Protein AF-A0A8J6S5E8-F1 (afdb_monomer)

Nearest PDB structures (foldseek):
  5hxy-assembly4_D  TM=6.376E-01  e=7.998E-02  Thermoplasma acidophilum DSM 1728
  6emy-assembly1_A  TM=7.984E-01  e=2.155E-01  Enterococcus faecalis
  5jk0-assembly1_A  TM=6.854E-01  e=3.324E-01  Helicobacter pylori 26695
  2hof-assembly1_A-2  TM=7.380E-01  e=8.956E-01  Punavirus P1
  5u91-assembly1_F  TM=6.444E-01  e=7.913E-01  synthetic construct

Secondary structure (DSSP, 8-state):
--GGGGT-TT--HHHHHHHHHHHHHHTT--HHHHHHHHT-S-HHHHHTT----HHHHHHHHHHS--

Solvent-accessible surface area (backbone atoms only — not comparable to full-atom values): 4192 Å² total; per-residue (Å²): 123,68,45,70,74,70,73,44,81,92,63,44,76,65,50,51,51,51,53,52,53,41,49,44,48,73,72,66,50,56,66,70,59,54,31,65,77,69,68,52,91,49,68,72,74,57,53,79,62,62,81,75,48,72,65,60,54,52,52,57,54,66,69,61,76,126

Foldseek 3Di:
DVCVVVVNPPDDPVNVLLVVLLVCVVVVPDLVVSCVVSVPPDSVVSCVSPPPDPVNVVVVVVVVPD

Radius of gyration: 15.17 Å; Cα contacts (8 Å, |Δi|>4): 27; chains: 1; bounding box: 34×25×43 Å

Structure (mmCIF, N/CA/C/O backbone):
data_AF-A0A8J6S5E8-F1
#
_entry.id   AF-A0A8J6S5E8-F1
#
loop_
_atom_site.group_PDB
_atom_site.id
_atom_site.type_symbol
_atom_site.label_atom_id
_atom_site.label_alt_id
_atom_site.label_comp_id
_atom_site.label_asym_id
_atom_site.label_entity_id
_atom_site.label_seq_id
_atom_site.pdbx_PDB_ins_code
_atom_site.Cartn_x
_atom_site.Cartn_y
_atom_site.Cartn_z
_atom_site.occupancy
_atom_site.B_iso_or_equiv
_atom_site.auth_seq_id
_atom_site.auth_comp_id
_atom_site.auth_asym_id
_atom_site.auth_atom_id
_atom_s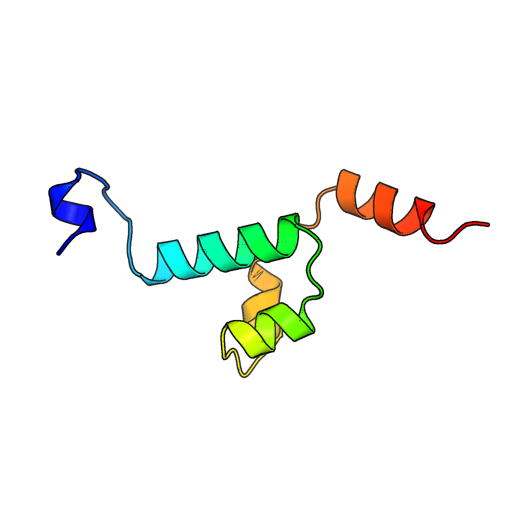ite.pdbx_PDB_model_num
ATOM 1 N N . ASP A 1 1 ? 12.836 3.146 -21.277 1.00 55.31 1 ASP A N 1
ATOM 2 C CA . ASP A 1 1 ? 12.634 3.779 -22.602 1.00 55.31 1 ASP A CA 1
ATOM 3 C C . ASP A 1 1 ? 11.188 3.971 -23.079 1.00 55.31 1 ASP A C 1
ATOM 5 O O . ASP A 1 1 ? 10.993 4.754 -23.998 1.00 55.31 1 ASP A O 1
ATOM 9 N N . ALA A 1 2 ? 10.152 3.394 -22.449 1.00 57.75 2 ALA A N 1
ATOM 10 C CA . ALA A 1 2 ? 8.749 3.688 -22.806 1.00 57.75 2 ALA A CA 1
ATOM 11 C C . ALA A 1 2 ? 8.203 5.001 -22.187 1.00 57.75 2 ALA A C 1
ATOM 13 O O . ALA A 1 2 ? 7.630 5.825 -22.890 1.00 57.75 2 ALA A O 1
ATOM 14 N N . CYS A 1 3 ? 8.441 5.248 -20.892 1.00 54.66 3 CYS A N 1
ATOM 15 C CA . CYS A 1 3 ? 7.881 6.401 -20.159 1.00 54.66 3 CYS A CA 1
ATOM 16 C C . CYS A 1 3 ? 8.405 7.758 -20.645 1.00 54.66 3 CYS A C 1
ATOM 18 O O . CYS A 1 3 ? 7.639 8.706 -20.790 1.00 54.66 3 CYS A O 1
ATOM 20 N N . ARG A 1 4 ? 9.700 7.828 -20.984 1.00 52.16 4 ARG A N 1
ATOM 21 C CA . ARG A 1 4 ? 10.341 9.041 -21.516 1.00 52.16 4 ARG A CA 1
ATOM 22 C C . ARG A 1 4 ? 9.799 9.423 -22.903 1.00 52.16 4 ARG A C 1
ATOM 24 O O . ARG A 1 4 ? 9.749 10.598 -23.229 1.00 52.16 4 ARG A O 1
ATOM 31 N N . ARG A 1 5 ? 9.337 8.446 -23.698 1.00 54.66 5 ARG A N 1
ATOM 32 C CA . ARG A 1 5 ? 8.724 8.678 -25.022 1.00 54.66 5 ARG A CA 1
ATOM 33 C C . ARG A 1 5 ? 7.283 9.189 -24.939 1.00 54.66 5 ARG A C 1
ATOM 35 O O . ARG A 1 5 ? 6.802 9.749 -25.913 1.00 54.66 5 ARG A O 1
ATOM 42 N N . MET A 1 6 ? 6.614 9.022 -23.796 1.00 63.25 6 MET A N 1
ATOM 43 C CA . MET A 1 6 ? 5.247 9.509 -23.559 1.00 63.25 6 MET A CA 1
ATOM 44 C C . MET A 1 6 ? 5.193 10.853 -22.813 1.00 63.25 6 MET A C 1
ATOM 46 O O . MET A 1 6 ? 4.117 11.267 -22.398 1.00 63.25 6 MET A O 1
ATOM 50 N N . GLY A 1 7 ? 6.333 11.528 -22.612 1.00 50.34 7 GLY A N 1
ATOM 51 C CA . GLY A 1 7 ? 6.385 12.814 -21.902 1.00 50.34 7 GLY A CA 1
ATOM 52 C C . GLY A 1 7 ? 6.121 12.712 -20.395 1.00 50.34 7 GLY A C 1
ATOM 53 O O . GLY A 1 7 ? 5.847 13.718 -19.750 1.00 50.34 7 GLY A O 1
ATOM 54 N N . VAL A 1 8 ? 6.195 11.506 -19.822 1.00 57.28 8 VAL A N 1
ATOM 55 C CA . VAL A 1 8 ? 5.974 11.288 -18.391 1.00 57.28 8 VAL A CA 1
ATOM 56 C C . VAL A 1 8 ? 7.323 11.341 -17.670 1.00 57.28 8 VAL A C 1
ATOM 58 O 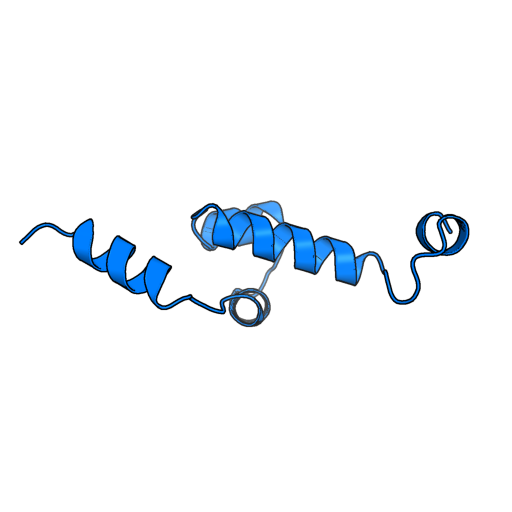O . VAL A 1 8 ? 8.057 10.350 -17.603 1.00 57.28 8 VAL A O 1
ATOM 61 N N . GLU A 1 9 ? 7.680 12.524 -17.173 1.00 55.84 9 GLU A N 1
ATOM 62 C CA . GLU A 1 9 ? 8.919 12.757 -16.424 1.00 55.84 9 GLU A CA 1
ATOM 63 C C . GLU A 1 9 ? 8.839 12.183 -14.996 1.00 55.84 9 GLU A C 1
ATOM 65 O O . GLU A 1 9 ? 7.792 12.187 -14.355 1.00 55.84 9 GLU A O 1
ATOM 70 N N . GLY A 1 10 ? 9.948 11.627 -14.492 1.00 60.16 10 GLY A N 1
ATOM 71 C CA . GLY A 1 10 ? 10.036 11.078 -13.127 1.00 60.16 10 GLY A CA 1
ATOM 72 C C . GLY A 1 10 ? 9.415 9.687 -12.914 1.00 60.16 10 GLY A C 1
ATOM 73 O O . GLY A 1 10 ? 9.471 9.141 -11.808 1.00 60.16 10 GLY A O 1
ATOM 74 N N . VAL A 1 11 ? 8.857 9.065 -13.956 1.00 56.00 11 VAL A N 1
ATOM 75 C CA . VAL A 1 11 ? 8.265 7.725 -13.855 1.00 56.00 11 VAL A CA 1
ATOM 76 C C . VAL A 1 11 ? 9.303 6.642 -14.142 1.00 56.00 11 VAL A C 1
ATOM 78 O O . VAL A 1 11 ? 9.812 6.493 -15.252 1.00 56.00 11 VAL A O 1
ATOM 81 N N . SER A 1 12 ? 9.606 5.865 -13.104 1.00 61.41 12 SER A N 1
ATOM 82 C CA . SER A 1 12 ? 10.457 4.677 -13.150 1.00 61.41 12 SER A CA 1
ATOM 83 C C . SER A 1 12 ? 9.626 3.412 -12.914 1.00 61.41 12 SER A C 1
ATOM 85 O O . SER A 1 12 ? 8.494 3.470 -12.431 1.00 61.41 12 SER A O 1
ATOM 87 N N . THR A 1 13 ? 10.198 2.236 -13.168 1.00 61.91 13 THR A N 1
ATOM 88 C CA . THR A 1 13 ? 9.631 0.942 -12.736 1.00 61.91 13 THR A CA 1
ATOM 89 C C . THR A 1 13 ? 9.367 0.898 -11.229 1.00 61.91 13 THR A C 1
ATOM 91 O O . THR A 1 13 ? 8.449 0.211 -10.781 1.00 61.91 13 THR A O 1
ATOM 94 N N . HIS A 1 14 ? 10.134 1.655 -10.437 1.00 64.56 14 HIS A N 1
ATOM 95 C CA . HIS A 1 14 ? 9.880 1.825 -9.012 1.00 64.56 14 HIS A CA 1
ATOM 96 C C . HIS A 1 14 ? 8.613 2.660 -8.762 1.00 64.56 14 HIS A C 1
ATOM 98 O O . HIS A 1 14 ? 7.803 2.280 -7.922 1.00 64.56 14 HIS A O 1
ATOM 104 N N . SER A 1 15 ? 8.373 3.717 -9.546 1.00 66.31 15 SER A N 1
ATOM 105 C CA . SER A 1 15 ? 7.135 4.513 -9.494 1.00 66.31 15 SER A CA 1
ATOM 106 C C . SER A 1 15 ? 5.901 3.658 -9.822 1.00 66.31 15 SER A C 1
ATOM 108 O O . SER A 1 15 ? 4.925 3.702 -9.082 1.00 66.31 15 SER A O 1
ATOM 110 N N . PHE A 1 16 ? 5.970 2.788 -10.838 1.00 74.50 16 PHE A N 1
ATOM 111 C CA . PHE A 1 16 ? 4.878 1.851 -11.148 1.00 74.50 16 PHE A CA 1
ATOM 112 C C . PHE A 1 16 ? 4.636 0.819 -10.055 1.00 74.50 16 PHE A C 1
ATOM 114 O O . PHE A 1 16 ? 3.487 0.577 -9.691 1.00 74.50 16 PHE A O 1
ATOM 121 N N . ARG A 1 17 ? 5.707 0.216 -9.519 1.00 78.81 17 ARG A N 1
ATOM 122 C CA . ARG A 1 17 ? 5.586 -0.743 -8.416 1.00 78.81 17 ARG A CA 1
ATOM 123 C C . ARG A 1 17 ? 4.899 -0.077 -7.228 1.00 78.81 17 ARG A C 1
ATOM 125 O O . ARG A 1 17 ? 3.935 -0.629 -6.719 1.00 78.81 17 ARG A O 1
ATOM 132 N N . ARG A 1 18 ? 5.321 1.131 -6.845 1.00 79.75 18 ARG A N 1
ATOM 133 C CA . ARG A 1 18 ? 4.670 1.909 -5.781 1.00 79.75 18 ARG A CA 1
ATOM 134 C C . ARG A 1 18 ? 3.187 2.133 -6.066 1.00 79.75 18 ARG A C 1
ATOM 136 O O . ARG A 1 18 ? 2.362 1.805 -5.224 1.00 79.75 18 ARG A O 1
ATOM 143 N N . THR A 1 19 ? 2.843 2.603 -7.263 1.00 82.88 19 THR A N 1
ATOM 144 C CA . THR A 1 19 ? 1.448 2.819 -7.667 1.00 82.88 19 THR A CA 1
ATOM 145 C C . THR A 1 19 ? 0.608 1.539 -7.598 1.00 82.88 19 THR A C 1
ATOM 147 O O . THR A 1 19 ? -0.499 1.576 -7.068 1.00 82.88 19 THR A O 1
ATOM 150 N N . ALA A 1 20 ? 1.124 0.401 -8.071 1.00 84.56 20 ALA A N 1
ATOM 151 C CA . ALA A 1 20 ? 0.414 -0.878 -8.027 1.00 84.56 20 ALA A CA 1
ATOM 152 C C . ALA A 1 20 ? 0.176 -1.367 -6.587 1.00 84.56 20 ALA A C 1
ATOM 154 O O . ALA A 1 20 ? -0.928 -1.794 -6.254 1.00 84.56 20 ALA A O 1
ATOM 155 N N . LEU A 1 21 ? 1.184 -1.255 -5.714 1.00 85.06 21 LEU A N 1
ATOM 156 C CA . LEU A 1 21 ? 1.061 -1.603 -4.294 1.00 85.06 21 LEU A CA 1
ATOM 157 C C . LEU A 1 21 ? 0.026 -0.724 -3.584 1.00 85.06 21 LEU A C 1
ATOM 159 O O . LEU A 1 21 ? -0.828 -1.241 -2.865 1.00 85.06 21 LEU A O 1
ATOM 163 N N . THR A 1 22 ? 0.061 0.589 -3.826 1.00 82.56 22 THR A N 1
ATOM 164 C CA . THR A 1 22 ? -0.910 1.538 -3.267 1.00 82.56 22 THR A CA 1
ATOM 165 C C . THR A 1 22 ? -2.331 1.246 -3.751 1.00 82.56 22 THR A C 1
ATOM 167 O O . THR A 1 22 ? -3.261 1.279 -2.949 1.00 82.56 22 THR A O 1
ATOM 170 N N . GLN A 1 23 ? -2.525 0.908 -5.030 1.00 84.75 23 GLN A N 1
ATOM 171 C CA . GLN A 1 23 ? -3.846 0.536 -5.549 1.00 84.75 23 GLN A CA 1
ATOM 172 C C . GLN A 1 23 ? -4.385 -0.747 -4.905 1.00 84.75 23 GLN A C 1
ATOM 174 O O . GLN A 1 23 ? -5.537 -0.763 -4.476 1.00 84.75 23 GLN A O 1
ATOM 179 N N . MET A 1 24 ? -3.558 -1.791 -4.773 1.00 86.38 24 MET A N 1
ATOM 180 C CA . MET A 1 24 ? -3.956 -3.031 -4.093 1.00 86.38 24 MET A CA 1
ATOM 181 C C . MET A 1 24 ? -4.341 -2.781 -2.629 1.00 86.38 24 MET A C 1
ATOM 183 O O . MET A 1 24 ? -5.361 -3.289 -2.163 1.00 86.38 24 MET A O 1
ATOM 187 N N . HIS A 1 25 ? -3.567 -1.954 -1.921 1.00 84.06 25 HIS A N 1
ATOM 188 C CA . HIS A 1 25 ? -3.887 -1.554 -0.552 1.00 84.06 25 HIS A CA 1
ATOM 189 C C . HIS A 1 25 ? -5.220 -0.795 -0.473 1.00 84.06 25 HIS A C 1
ATOM 191 O O . HIS A 1 25 ? -6.076 -1.121 0.349 1.00 84.06 25 HIS A O 1
ATOM 197 N N . ASN A 1 26 ? -5.435 0.183 -1.355 1.00 82.56 26 ASN A N 1
ATOM 198 C CA . ASN A 1 26 ? -6.664 0.978 -1.377 1.00 82.56 26 ASN A CA 1
ATOM 199 C C . ASN A 1 26 ? -7.898 0.148 -1.756 1.00 82.56 26 ASN A C 1
ATOM 201 O O . ASN A 1 26 ? -8.990 0.430 -1.266 1.00 82.56 26 ASN A O 1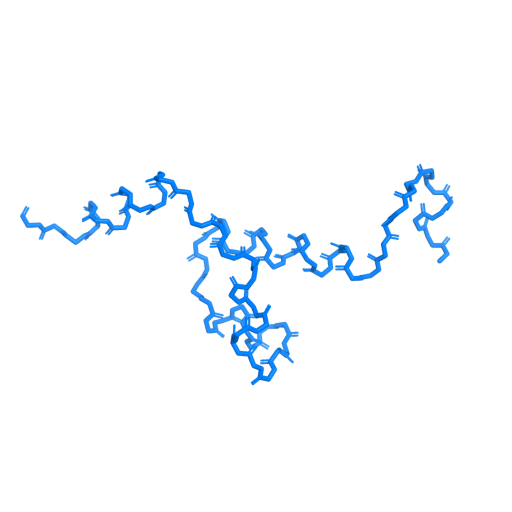
ATOM 205 N N . ALA A 1 27 ? -7.722 -0.906 -2.556 1.00 84.19 27 ALA A N 1
ATOM 206 C CA . ALA A 1 27 ? -8.758 -1.893 -2.853 1.00 84.19 2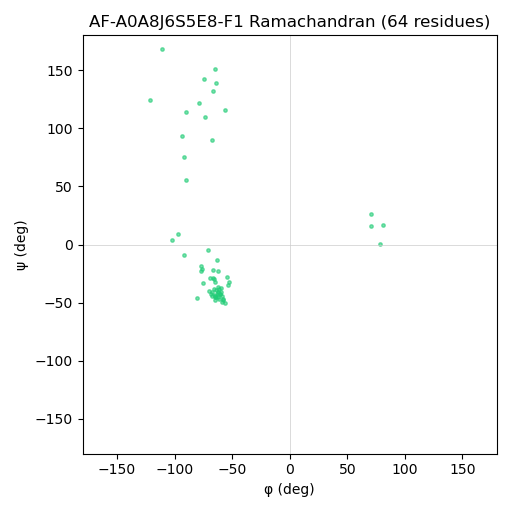7 ALA A CA 1
ATOM 207 C C . ALA A 1 27 ? -9.096 -2.812 -1.658 1.00 84.19 27 ALA A C 1
ATOM 209 O O . ALA A 1 27 ? -10.019 -3.618 -1.750 1.00 84.19 27 ALA A O 1
ATOM 210 N N . GLY A 1 28 ? -8.379 -2.695 -0.534 1.00 81.00 28 GLY A N 1
ATOM 211 C CA . GLY A 1 28 ? -8.611 -3.488 0.673 1.00 81.00 28 GLY A CA 1
ATOM 212 C C . GLY A 1 28 ? -8.003 -4.890 0.623 1.00 81.00 28 GLY A C 1
ATOM 213 O O . GLY A 1 28 ? -8.379 -5.740 1.429 1.00 81.00 28 GLY A O 1
ATOM 214 N N . ILE A 1 29 ? -7.072 -5.150 -0.301 1.00 86.50 29 ILE A N 1
ATOM 215 C CA . ILE A 1 29 ? -6.373 -6.438 -0.364 1.00 86.50 29 ILE A CA 1
ATOM 216 C C . ILE A 1 29 ? -5.488 -6.577 0.886 1.00 86.50 29 ILE A C 1
ATOM 218 O O . ILE A 1 29 ? -4.738 -5.649 1.207 1.00 86.50 29 ILE A O 1
ATOM 222 N N . PRO A 1 30 ? -5.519 -7.718 1.603 1.00 86.44 30 PRO A N 1
ATOM 223 C CA . PRO A 1 30 ? -4.721 -7.864 2.811 1.00 86.44 30 PRO A CA 1
ATOM 224 C C . PRO A 1 30 ? -3.221 -7.799 2.507 1.00 86.44 30 PRO A C 1
ATOM 226 O O . PRO A 1 30 ? -2.734 -8.423 1.564 1.00 86.44 30 PRO A O 1
ATOM 229 N N . LEU A 1 31 ? -2.469 -7.105 3.363 1.00 85.94 31 LEU A N 1
ATOM 230 C CA . LEU A 1 31 ? -1.043 -6.819 3.164 1.00 85.94 31 LEU A CA 1
ATOM 231 C C . LEU A 1 31 ? -0.171 -8.043 2.895 1.00 85.94 31 LEU A C 1
ATOM 233 O O . LEU A 1 31 ? 0.772 -7.955 2.114 1.00 85.94 31 LEU A O 1
ATOM 237 N N . ARG A 1 32 ? -0.494 -9.184 3.510 1.00 86.88 32 ARG A N 1
ATOM 238 C CA . ARG A 1 32 ? 0.230 -10.441 3.293 1.00 86.88 32 ARG A CA 1
ATOM 239 C C . ARG A 1 32 ? 0.107 -10.938 1.848 1.00 86.88 32 ARG A C 1
ATOM 241 O O . ARG A 1 32 ? 1.099 -11.368 1.276 1.00 86.88 32 ARG A O 1
ATOM 248 N N . HIS A 1 33 ? -1.068 -10.793 1.236 1.00 89.31 33 HIS A N 1
ATOM 249 C CA . HIS A 1 33 ? -1.273 -11.145 -0.171 1.00 89.31 33 HIS A CA 1
ATOM 250 C C . HIS A 1 33 ? -0.496 -10.190 -1.077 1.00 89.31 33 HIS A C 1
ATOM 252 O O . HIS A 1 33 ? 0.180 -10.621 -2.004 1.00 89.31 33 HIS A O 1
ATOM 258 N N . ILE A 1 34 ? -0.529 -8.888 -0.770 1.00 88.06 34 ILE A N 1
ATOM 259 C CA . ILE A 1 34 ? 0.254 -7.887 -1.505 1.00 88.06 34 ILE A CA 1
ATOM 260 C C . ILE A 1 34 ? 1.753 -8.212 -1.411 1.00 88.06 34 ILE A C 1
ATOM 262 O O . ILE A 1 34 ? 2.463 -8.114 -2.411 1.00 88.06 34 ILE A O 1
ATOM 266 N N . GLN A 1 35 ? 2.238 -8.628 -0.239 1.00 88.31 35 GLN A N 1
ATOM 267 C CA . GLN A 1 35 ? 3.625 -9.034 -0.014 1.00 88.31 35 GLN A CA 1
ATOM 268 C C . GLN A 1 35 ? 4.040 -10.203 -0.909 1.00 88.31 35 GLN A C 1
ATOM 270 O O . GLN A 1 35 ? 5.060 -10.105 -1.591 1.00 88.31 35 GLN A O 1
ATOM 275 N N . GLU A 1 36 ? 3.234 -11.262 -0.944 1.00 90.00 36 GLU A N 1
ATOM 276 C CA . GLU A 1 36 ? 3.493 -12.450 -1.762 1.00 90.00 36 GLU A CA 1
ATOM 277 C C . GLU A 1 36 ? 3.446 -12.129 -3.261 1.00 90.00 36 GLU A C 1
ATOM 279 O O . GLU A 1 36 ? 4.369 -12.483 -3.990 1.00 90.00 36 GLU A O 1
ATOM 284 N N . ILE A 1 37 ? 2.444 -11.364 -3.710 1.00 87.00 37 ILE A N 1
ATOM 285 C CA . ILE A 1 37 ? 2.304 -10.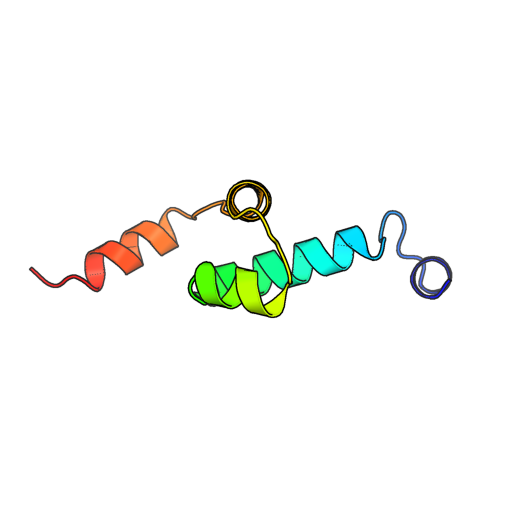932 -5.113 1.00 87.00 37 ILE A CA 1
ATOM 286 C C . ILE A 1 37 ? 3.497 -10.080 -5.562 1.00 87.00 37 ILE A C 1
ATOM 288 O O . ILE A 1 37 ? 3.950 -10.164 -6.703 1.00 87.00 37 ILE A O 1
ATOM 292 N N . SER A 1 38 ? 3.997 -9.219 -4.679 1.00 86.00 38 SER A N 1
ATOM 293 C CA . SER A 1 38 ? 5.047 -8.258 -5.018 1.00 86.00 38 SER A CA 1
ATOM 294 C C . SER A 1 38 ? 6.469 -8.753 -4.764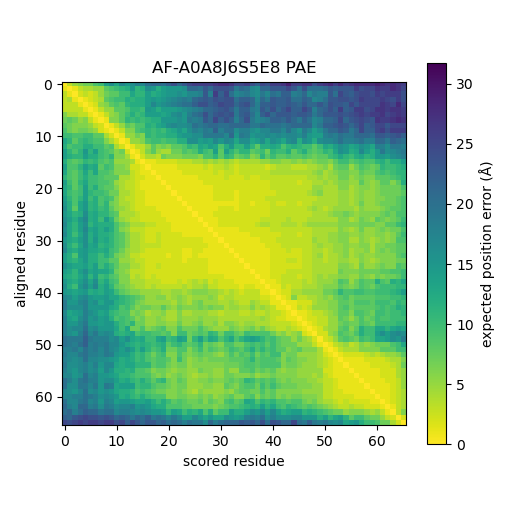 1.00 86.00 38 SER A C 1
ATOM 296 O O . SER A 1 38 ? 7.413 -8.076 -5.183 1.00 86.00 38 SER A O 1
ATOM 298 N N . GLY A 1 39 ? 6.626 -9.903 -4.100 1.00 87.44 39 GLY A N 1
ATOM 299 C CA . GLY A 1 39 ? 7.918 -10.509 -3.782 1.00 87.44 39 GLY A CA 1
ATOM 300 C C . GLY A 1 39 ? 8.723 -9.754 -2.720 1.00 87.44 39 GLY A C 1
ATOM 301 O O . GLY A 1 39 ? 9.952 -9.814 -2.731 1.00 87.44 39 GLY A O 1
ATOM 302 N N . HIS A 1 40 ? 8.071 -9.003 -1.825 1.00 87.81 40 HIS A N 1
ATOM 303 C CA . HIS A 1 40 ? 8.782 -8.316 -0.742 1.00 87.81 40 HIS A CA 1
ATOM 304 C C . HIS A 1 40 ? 9.116 -9.292 0.387 1.00 87.81 40 HIS A C 1
ATOM 306 O O . HIS A 1 40 ? 8.232 -9.854 1.031 1.00 87.81 40 HIS A O 1
ATOM 312 N N . ASN A 1 41 ? 10.402 -9.420 0.696 1.00 84.94 41 ASN A N 1
ATOM 313 C CA . ASN A 1 41 ? 10.864 -10.252 1.809 1.00 84.94 41 ASN A CA 1
ATOM 314 C C . ASN A 1 41 ? 10.630 -9.603 3.183 1.00 84.94 41 ASN A C 1
ATOM 316 O O . ASN A 1 41 ? 10.576 -10.304 4.187 1.00 84.94 41 ASN A O 1
ATOM 320 N N . ASP A 1 42 ? 10.461 -8.277 3.228 1.00 81.75 42 ASP A N 1
ATOM 321 C CA . ASP A 1 42 ? 10.205 -7.521 4.455 1.00 81.75 42 ASP A CA 1
ATOM 322 C C . ASP A 1 42 ? 8.882 -6.753 4.369 1.00 81.75 42 ASP A C 1
ATOM 324 O O . ASP A 1 42 ? 8.682 -5.916 3.485 1.00 81.75 42 ASP A O 1
ATOM 328 N N . LEU A 1 43 ? 7.999 -6.987 5.339 1.00 78.31 43 LEU A N 1
ATOM 329 C CA . LEU A 1 43 ? 6.730 -6.278 5.447 1.00 78.31 43 LEU A CA 1
ATOM 330 C C . LEU A 1 43 ? 6.935 -4.802 5.829 1.00 78.31 43 LEU A C 1
ATOM 332 O O . LEU A 1 43 ? 6.147 -3.958 5.408 1.00 78.31 43 LEU A O 1
ATOM 336 N N . GLY A 1 44 ?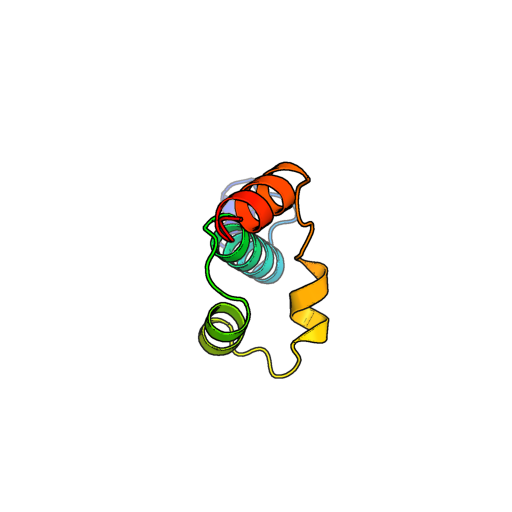 8.009 -4.463 6.550 1.00 79.88 44 GLY A N 1
ATOM 337 C CA . GLY A 1 44 ? 8.346 -3.084 6.911 1.00 79.88 44 GLY A CA 1
ATOM 338 C C . GLY A 1 44 ? 8.560 -2.185 5.689 1.00 79.88 44 GLY A C 1
ATOM 339 O O . GLY A 1 44 ? 8.118 -1.035 5.662 1.00 79.88 44 GLY A O 1
ATOM 340 N N . THR A 1 45 ? 9.161 -2.711 4.616 1.00 75.88 45 THR A N 1
ATOM 341 C CA . THR A 1 45 ? 9.264 -1.984 3.336 1.00 75.88 45 THR A CA 1
ATOM 342 C C . THR A 1 45 ? 7.912 -1.714 2.669 1.00 75.88 45 THR A C 1
ATOM 344 O O . THR A 1 45 ? 7.745 -0.655 2.065 1.00 75.88 45 THR A O 1
ATOM 347 N N . LEU A 1 46 ? 6.938 -2.613 2.834 1.00 76.88 46 LEU A N 1
ATOM 348 C CA . LEU A 1 46 ? 5.562 -2.461 2.351 1.00 76.88 46 LEU A CA 1
ATOM 349 C C . LEU A 1 46 ? 4.740 -1.488 3.199 1.00 76.88 46 LEU A C 1
ATOM 351 O O . LEU A 1 46 ? 3.907 -0.755 2.668 1.00 76.88 46 LEU A O 1
ATOM 355 N N . GLN A 1 47 ? 5.005 -1.438 4.505 1.00 73.56 47 GLN A N 1
ATOM 356 C CA . GLN A 1 47 ? 4.295 -0.563 5.438 1.00 73.56 47 GLN A CA 1
ATOM 357 C C . GLN A 1 47 ? 4.481 0.928 5.137 1.00 73.56 47 GLN A C 1
ATOM 359 O O . GLN A 1 47 ? 3.613 1.729 5.469 1.00 73.56 47 GLN A O 1
ATOM 364 N N . ARG A 1 48 ? 5.550 1.314 4.430 1.00 70.62 48 ARG A N 1
ATOM 365 C CA . ARG A 1 48 ? 5.769 2.706 3.988 1.00 70.62 48 ARG A CA 1
ATOM 366 C C . ARG A 1 48 ? 4.697 3.213 3.014 1.00 70.62 48 ARG A C 1
ATOM 368 O O . ARG A 1 48 ? 4.638 4.410 2.764 1.00 70.62 48 ARG A O 1
ATOM 375 N N . TYR A 1 49 ? 3.872 2.323 2.463 1.00 65.44 49 TYR A N 1
ATOM 376 C CA . TYR A 1 49 ? 2.786 2.653 1.537 1.00 65.44 49 TYR A CA 1
ATOM 377 C C . TYR A 1 49 ? 1.397 2.634 2.200 1.00 65.44 49 TYR A C 1
ATOM 379 O O . TYR A 1 49 ? 0.394 2.827 1.516 1.00 65.44 49 TYR A O 1
ATOM 387 N N . LEU A 1 50 ? 1.338 2.406 3.518 1.00 64.75 50 LEU A N 1
ATOM 388 C CA . LEU A 1 50 ? 0.118 2.300 4.321 1.00 64.75 50 LEU A 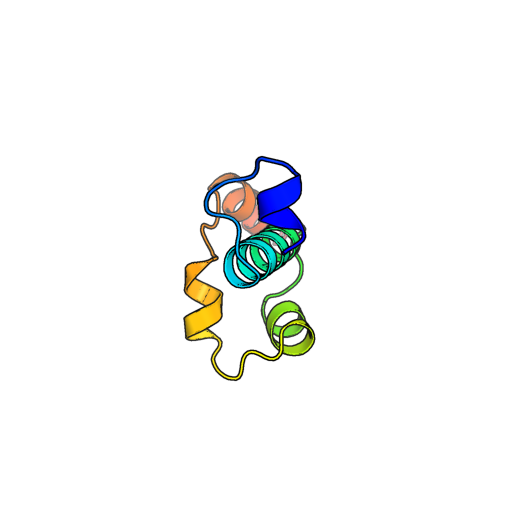CA 1
ATOM 389 C C . LEU A 1 50 ? -0.332 3.643 4.891 1.00 64.75 50 LEU A C 1
ATOM 391 O O . LEU A 1 50 ? -0.540 3.776 6.100 1.00 64.75 50 LEU A O 1
ATOM 395 N N . GLU A 1 51 ? -0.528 4.648 4.047 1.00 66.94 51 GLU A N 1
ATOM 396 C CA . GLU A 1 51 ? -1.349 5.775 4.486 1.00 66.94 51 GLU A CA 1
ATOM 397 C C . GLU A 1 51 ? -2.792 5.276 4.637 1.00 66.94 51 GLU A C 1
ATOM 399 O O . GLU A 1 51 ? -3.577 5.242 3.692 1.00 66.94 51 GLU A O 1
ATOM 404 N N . VAL A 1 52 ? -3.123 4.790 5.836 1.00 67.88 52 VAL A N 1
ATOM 405 C CA . VAL A 1 52 ? -4.478 4.356 6.169 1.00 67.88 52 VAL A CA 1
ATOM 406 C C . VAL A 1 52 ? -5.326 5.608 6.321 1.00 67.88 52 VAL A C 1
ATOM 408 O O . VAL A 1 52 ? -5.183 6.358 7.294 1.00 67.88 52 VAL A O 1
ATOM 411 N N . SER A 1 53 ? -6.230 5.824 5.372 1.00 74.06 53 SER A N 1
ATOM 412 C CA . SER A 1 53 ? -7.145 6.957 5.431 1.00 74.06 53 SER A CA 1
ATOM 413 C C . SER A 1 53 ? -8.096 6.834 6.634 1.00 74.06 53 SER A C 1
ATOM 415 O O . SER A 1 53 ? -8.454 5.723 7.045 1.00 74.06 53 SER A O 1
ATOM 417 N N . PRO A 1 54 ? -8.567 7.959 7.204 1.00 79.19 54 PRO A N 1
ATOM 418 C CA . PRO A 1 54 ? -9.590 7.940 8.251 1.00 79.19 54 PRO A CA 1
ATOM 419 C C . PRO A 1 54 ? -10.845 7.147 7.856 1.00 79.19 54 PRO A C 1
ATOM 421 O O . PRO A 1 54 ? -11.462 6.507 8.702 1.00 79.19 54 PRO A O 1
ATOM 424 N N . GLU A 1 55 ? -11.189 7.142 6.566 1.00 80.00 55 GLU A N 1
ATOM 425 C CA . GLU A 1 55 ? -12.326 6.399 6.023 1.00 80.00 55 GLU A CA 1
ATOM 426 C C . GLU A 1 55 ? -12.131 4.882 6.096 1.00 80.00 55 GLU A C 1
ATOM 428 O O . GLU A 1 55 ? -13.013 4.161 6.560 1.00 80.00 55 GLU A O 1
ATOM 433 N N . GLN A 1 56 ? -10.945 4.392 5.731 1.00 77.12 56 GLN A N 1
ATOM 434 C CA . GLN A 1 56 ? -10.608 2.974 5.865 1.00 77.12 56 GLN A CA 1
ATOM 435 C C . GLN A 1 56 ? -10.641 2.521 7.330 1.00 77.12 56 GLN A C 1
ATOM 437 O O . GLN A 1 56 ? -11.104 1.417 7.610 1.00 77.12 56 GLN A O 1
ATOM 442 N N . LYS A 1 57 ? -10.224 3.379 8.275 1.00 79.19 57 LYS A N 1
ATOM 443 C CA . LYS A 1 57 ? -10.332 3.089 9.717 1.00 79.19 57 LYS A CA 1
ATOM 444 C C . LYS A 1 57 ? -11.788 2.981 10.166 1.00 79.19 57 LYS A C 1
ATOM 446 O O . LYS A 1 57 ? -12.139 2.012 10.832 1.00 79.19 57 LYS A O 1
ATOM 451 N N . ARG A 1 58 ? -12.640 3.937 9.773 1.00 83.12 58 ARG A N 1
ATOM 452 C CA . ARG A 1 58 ? -14.080 3.914 10.088 1.00 83.12 58 ARG A CA 1
ATOM 453 C C . ARG A 1 58 ? -14.751 2.650 9.560 1.00 83.12 58 ARG A C 1
ATOM 455 O O . ARG A 1 58 ? -15.433 1.970 10.319 1.00 83.12 58 ARG A O 1
ATOM 462 N N . LYS A 1 59 ? -14.493 2.305 8.295 1.00 82.00 59 LYS A N 1
ATOM 463 C CA . LYS A 1 59 ? -15.033 1.098 7.659 1.00 82.00 59 LYS A CA 1
ATOM 464 C C . LYS A 1 59 ? -14.550 -0.183 8.341 1.00 82.00 59 LYS A C 1
ATOM 466 O O . LYS A 1 59 ? -15.330 -1.107 8.527 1.00 82.00 59 LYS A O 1
ATOM 471 N N . ALA A 1 60 ? -13.277 -0.249 8.732 1.00 80.75 60 ALA A N 1
ATOM 472 C CA . ALA A 1 60 ? -12.747 -1.410 9.443 1.00 80.75 60 ALA A CA 1
ATOM 473 C C . ALA A 1 60 ? -13.447 -1.620 10.795 1.00 80.75 60 ALA A C 1
ATOM 475 O O . ALA A 1 60 ? -13.812 -2.745 11.116 1.00 80.75 60 ALA A O 1
ATOM 476 N N . VAL A 1 61 ? -13.693 -0.544 11.551 1.00 83.88 61 VAL A N 1
ATOM 477 C CA . VAL A 1 61 ? -14.424 -0.615 12.827 1.00 83.88 61 VAL A CA 1
ATOM 478 C C . VAL A 1 61 ? -15.894 -0.981 12.609 1.00 83.88 61 VAL A C 1
ATOM 480 O O . VAL A 1 61 ? -16.404 -1.829 13.329 1.00 83.88 61 VAL A O 1
ATOM 483 N N . SER A 1 62 ? -16.565 -0.431 11.589 1.00 84.56 62 SER A N 1
ATOM 484 C CA . SER A 1 62 ? -17.979 -0.744 11.316 1.00 84.56 62 SER A CA 1
ATOM 485 C C . SER A 1 62 ? -18.225 -2.192 10.877 1.00 84.56 62 SER A C 1
ATOM 487 O O . SER A 1 62 ? -19.347 -2.673 10.966 1.00 84.56 62 SER A O 1
ATOM 489 N N . MET A 1 63 ? -17.201 -2.878 10.359 1.00 80.75 63 MET A N 1
ATOM 490 C CA . MET A 1 63 ? -17.284 -4.293 9.973 1.00 80.75 63 MET A CA 1
ATOM 491 C C . MET A 1 63 ? -17.234 -5.236 11.180 1.00 80.75 63 MET A C 1
ATOM 493 O O . MET A 1 63 ? -17.692 -6.373 11.088 1.00 80.75 63 MET A O 1
ATOM 497 N N . ILE A 1 64 ? -16.679 -4.779 12.304 1.00 81.81 64 ILE A N 1
ATOM 498 C CA . ILE A 1 64 ? -16.656 -5.515 13.567 1.00 81.81 64 ILE A CA 1
ATOM 499 C C . ILE A 1 64 ? -17.906 -5.068 14.325 1.00 81.81 64 ILE A C 1
ATOM 501 O O . ILE A 1 64 ? -17.839 -4.197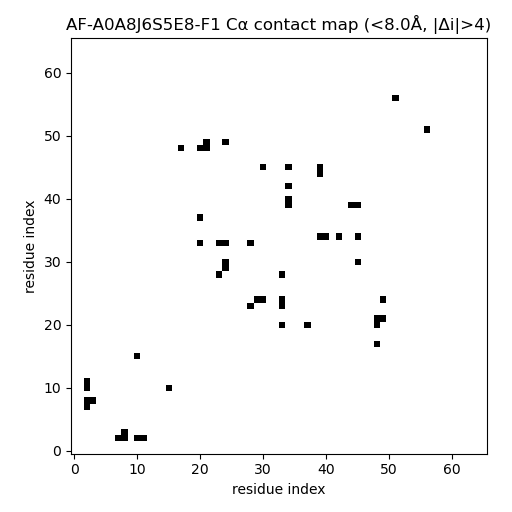 15.186 1.00 81.81 64 ILE A O 1
ATOM 505 N N . GLY A 1 65 ? -19.068 -5.573 13.907 1.00 68.44 65 GLY A N 1
ATOM 506 C CA . GLY A 1 65 ? -20.345 -5.238 14.531 1.00 68.44 65 GLY A CA 1
ATOM 507 C C . GLY A 1 65 ? -20.322 -5.556 16.027 1.00 68.44 65 GLY A C 1
ATOM 508 O O . GLY A 1 65 ? -20.190 -6.720 16.403 1.00 68.44 65 GLY A O 1
ATOM 509 N N . TRP A 1 66 ? -20.438 -4.512 16.843 1.00 60.28 66 TRP A N 1
ATOM 510 C CA . TRP A 1 66 ? -20.942 -4.587 18.211 1.00 60.28 66 TRP A CA 1
ATOM 511 C C . TRP A 1 66 ? -22.400 -4.144 18.194 1.00 60.28 66 TRP A C 1
ATOM 513 O O . TRP A 1 66 ? -22.691 -3.161 17.470 1.00 60.28 66 TRP A O 1
#

Sequence (66 aa):
DACRRMGVEGVSTHSFRRTALTQMHNAGIPLRHIQEISGHNDLGTLQRYLEVSPEQKRKAVSMIGW

Mean predicted aligned error: 8.97 Å

pLDDT: mean 75.37, std 11.37, range [50.34, 90.0]